Protein AF-A0A1G0ZE10-F1 (afdb_monomer)

pLDDT: mean 87.1, std 15.6, range [46.16, 97.94]

Mean predicted aligned error: 8.18 Å

Nearest PDB structures (foldseek):
  8apj-assembly1_V1  TM=8.135E-01  e=9.111E+00  Trypanosoma brucei brucei

Secondary structure (DSSP, 8-state):
---HHHHHHHHTT----PPPHHHHHHHHHHHHHHHHHHHHHHHHHHHHHHH-GGGHHHHHHHHHHHHHHHHHHHHHHHHHHHT-

Radius of gyration: 19.77 Å; Cα contacts (8 Å, |Δi|>4): 34; chains: 1; bounding box: 37×25×57 Å

Structure (mmCIF, N/CA/C/O backbone):
data_AF-A0A1G0ZE10-F1
#
_entry.id   AF-A0A1G0ZE10-F1
#
loop_
_atom_site.group_PDB
_atom_site.id
_atom_site.type_symbol
_atom_site.label_atom_id
_atom_site.label_alt_id
_atom_site.label_comp_id
_atom_site.label_asym_id
_atom_site.label_entity_id
_atom_site.label_seq_id
_atom_site.pdbx_PDB_ins_code
_atom_site.Cartn_x
_atom_site.Cartn_y
_atom_site.Cartn_z
_atom_site.occupancy
_atom_site.B_iso_or_equiv
_atom_site.auth_seq_id
_atom_site.auth_comp_id
_atom_site.auth_asym_id
_atom_site.auth_atom_id
_atom_site.pdbx_PDB_model_num
ATOM 1 N N . MET A 1 1 ? -19.822 -17.068 34.792 1.00 56.56 1 MET A N 1
ATOM 2 C CA . MET A 1 1 ? -18.417 -17.517 34.877 1.00 56.56 1 MET A CA 1
ATOM 3 C C . MET A 1 1 ? -17.632 -16.679 33.879 1.00 56.56 1 MET A C 1
ATOM 5 O O . MET A 1 1 ? -17.903 -16.802 32.695 1.00 56.56 1 MET A O 1
ATOM 9 N N . LYS A 1 2 ? -16.812 -15.725 34.337 1.00 46.16 2 LYS A N 1
ATOM 10 C CA . LYS A 1 2 ? -16.052 -14.839 33.435 1.00 46.16 2 LYS A CA 1
ATOM 11 C C . LYS A 1 2 ? -14.870 -15.603 32.831 1.00 46.16 2 LYS A C 1
ATOM 13 O O . LYS A 1 2 ? -14.302 -16.464 33.503 1.00 46.16 2 LYS A O 1
ATOM 18 N N . SER A 1 3 ? -14.521 -15.304 31.582 1.00 66.06 3 SER A N 1
ATOM 19 C CA . SER A 1 3 ? -13.374 -15.919 30.899 1.00 66.06 3 SER A CA 1
ATOM 20 C C . SER A 1 3 ? -12.055 -15.463 31.535 1.00 66.06 3 SER A C 1
ATOM 22 O O . SER A 1 3 ? -11.939 -14.323 31.986 1.00 66.0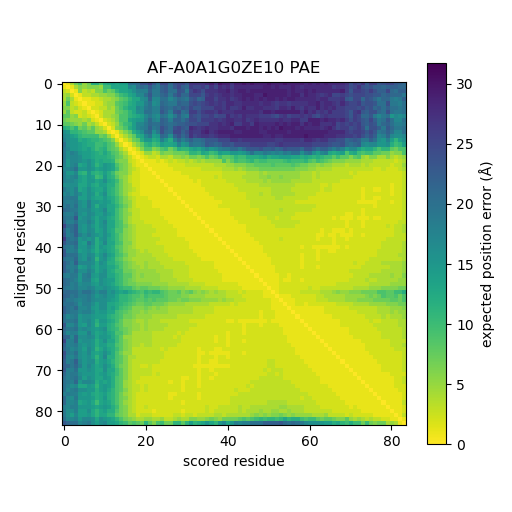6 3 SER A O 1
ATOM 24 N N . SER A 1 4 ? -11.034 -16.324 31.543 1.00 59.44 4 SER A N 1
ATOM 25 C CA . SER A 1 4 ? -9.675 -15.991 32.005 1.00 59.44 4 SER A CA 1
ATOM 26 C C . SER A 1 4 ? -9.089 -14.765 31.291 1.00 59.44 4 SER A C 1
ATOM 28 O O . SER A 1 4 ? -8.326 -14.009 31.889 1.00 59.44 4 SER A O 1
ATOM 30 N N . PHE A 1 5 ? -9.509 -14.520 30.046 1.00 57.91 5 PHE A N 1
ATOM 31 C CA . PHE A 1 5 ? -9.160 -13.329 29.274 1.00 57.91 5 PHE A CA 1
ATOM 32 C C . PHE A 1 5 ? -9.787 -12.048 29.844 1.00 57.91 5 PHE A C 1
ATOM 34 O O . PHE A 1 5 ? -9.114 -11.030 29.973 1.00 57.91 5 PHE A O 1
ATOM 41 N N . GLU A 1 6 ? -11.059 -12.103 30.241 1.00 55.88 6 GLU A N 1
ATOM 42 C CA . GLU A 1 6 ? -11.753 -10.966 30.859 1.00 55.88 6 GLU A CA 1
ATOM 43 C C . GLU A 1 6 ? -11.168 -10.648 32.239 1.00 55.88 6 GLU A C 1
ATOM 45 O O . GLU A 1 6 ? -10.990 -9.485 32.584 1.00 55.88 6 GLU A O 1
ATOM 50 N N . LEU A 1 7 ? -10.775 -11.680 32.993 1.00 61.66 7 LEU A N 1
ATOM 51 C CA . LEU A 1 7 ? -10.122 -11.519 34.292 1.00 61.66 7 LEU A CA 1
ATOM 52 C C . LEU A 1 7 ? -8.726 -10.877 34.171 1.00 61.66 7 LEU A C 1
ATOM 54 O O . LEU A 1 7 ? -8.336 -10.082 35.024 1.00 61.66 7 LEU A O 1
ATOM 58 N N . ALA A 1 8 ? -7.972 -11.212 33.119 1.00 64.56 8 ALA A N 1
ATOM 59 C CA . ALA A 1 8 ? -6.664 -10.618 32.844 1.00 64.56 8 ALA A CA 1
ATOM 60 C C . ALA A 1 8 ? -6.774 -9.140 32.427 1.00 64.56 8 ALA A C 1
ATOM 62 O O . ALA A 1 8 ? -5.927 -8.335 32.809 1.00 64.56 8 ALA A O 1
ATOM 63 N N . MET A 1 9 ? -7.836 -8.777 31.702 1.00 58.91 9 MET A N 1
ATOM 64 C CA . MET A 1 9 ? -8.109 -7.396 31.284 1.00 58.91 9 MET A CA 1
ATOM 65 C C . MET A 1 9 ? -8.568 -6.510 32.448 1.00 58.91 9 MET A C 1
ATOM 67 O O . MET A 1 9 ? -8.067 -5.395 32.590 1.00 58.91 9 MET A O 1
ATOM 71 N N . ASP A 1 10 ? -9.427 -7.031 33.334 1.00 57.12 10 ASP A N 1
ATOM 72 C CA . ASP A 1 10 ? -9.847 -6.340 34.564 1.00 57.12 10 ASP A CA 1
ATOM 73 C C . ASP A 1 10 ? -8.643 -6.055 35.492 1.00 57.12 10 ASP A C 1
ATOM 75 O O . ASP A 1 10 ? -8.581 -5.012 36.142 1.00 57.12 10 ASP A O 1
ATOM 79 N N . ARG A 1 11 ? -7.644 -6.953 35.526 1.00 62.16 11 ARG A N 1
ATOM 80 C CA . ARG A 1 11 ? -6.438 -6.823 36.368 1.00 62.16 11 ARG A CA 1
ATOM 81 C C . ARG A 1 11 ? -5.395 -5.844 35.814 1.00 62.16 11 ARG A C 1
ATOM 83 O O . ARG A 1 11 ? -4.566 -5.362 36.581 1.00 62.16 11 ARG A O 1
ATOM 90 N N . LEU A 1 12 ? -5.434 -5.550 34.510 1.00 59.19 12 LEU A N 1
ATOM 91 C CA . LEU A 1 12 ? -4.502 -4.640 33.830 1.00 59.19 12 LEU A CA 1
ATOM 92 C C . LEU A 1 12 ? -5.020 -3.189 33.752 1.00 59.19 12 LEU A C 1
ATOM 94 O O . LEU A 1 12 ? -4.380 -2.347 33.130 1.00 59.19 12 LEU A O 1
ATOM 98 N N . GLY A 1 13 ? -6.183 -2.882 34.346 1.00 51.31 13 GLY A N 1
ATOM 99 C CA . GLY A 1 13 ? -6.751 -1.525 34.373 1.00 51.31 13 GLY A CA 1
ATOM 100 C C . GLY A 1 13 ? -7.120 -0.952 32.997 1.00 51.31 13 GLY A C 1
ATOM 101 O O . GLY A 1 13 ? -7.378 0.243 32.873 1.00 51.31 13 GLY A O 1
ATOM 102 N N . GLY A 1 14 ? -7.137 -1.780 31.951 1.00 49.97 14 GLY A N 1
ATOM 103 C CA . GLY A 1 14 ? -7.382 -1.357 30.580 1.00 49.97 14 GLY A CA 1
ATOM 104 C C . GLY A 1 14 ? -8.795 -1.711 30.149 1.00 49.97 14 GLY A C 1
ATOM 105 O O . GLY A 1 14 ? -9.072 -2.856 29.799 1.00 49.97 14 GLY A O 1
ATOM 106 N N . THR A 1 15 ? -9.685 -0.722 30.083 1.00 53.41 15 THR A N 1
ATOM 107 C CA . THR A 1 15 ? -10.864 -0.837 29.218 1.00 53.41 15 THR A CA 1
ATOM 108 C C . THR A 1 15 ? -10.358 -0.906 27.782 1.00 53.41 15 THR A C 1
ATOM 110 O O . THR A 1 15 ? -10.114 0.114 27.142 1.00 53.41 15 THR A O 1
ATOM 113 N N . MET A 1 16 ? -10.144 -2.116 27.262 1.00 57.09 16 MET A N 1
ATOM 114 C CA . MET A 1 16 ? -9.890 -2.290 25.838 1.00 57.09 16 MET A CA 1
ATOM 115 C C . MET A 1 16 ? -11.134 -1.740 25.132 1.00 57.09 16 MET A C 1
ATOM 117 O O . MET A 1 16 ? -12.205 -2.346 25.220 1.00 57.09 16 MET A O 1
ATOM 121 N N . LYS A 1 17 ? -11.034 -0.545 24.529 1.00 65.88 17 LYS A N 1
ATOM 122 C CA . LYS A 1 17 ? -12.134 0.064 23.773 1.00 65.88 17 LYS A CA 1
ATOM 123 C C . LYS A 1 17 ? -12.509 -0.924 22.676 1.00 65.88 17 LYS A C 1
ATOM 125 O O . LYS A 1 17 ? -11.815 -1.043 21.668 1.00 65.88 17 LYS A O 1
ATOM 130 N N . LYS A 1 18 ? -13.575 -1.693 22.908 1.00 75.06 18 LYS A N 1
ATOM 131 C CA . LYS A 1 18 ? -14.084 -2.638 21.920 1.00 75.06 18 LYS A CA 1
ATOM 132 C C . LYS A 1 18 ? -14.515 -1.816 20.715 1.00 75.06 18 LYS A C 1
ATOM 134 O O . LYS A 1 18 ? -15.357 -0.932 20.845 1.00 75.06 18 LYS A O 1
ATOM 139 N N . LEU A 1 19 ? -13.919 -2.105 19.561 1.00 82.00 19 LEU A N 1
ATOM 140 C CA . LEU A 1 19 ? -14.327 -1.480 18.312 1.00 82.00 19 LEU A CA 1
ATOM 141 C C . LEU A 1 19 ? -15.790 -1.817 18.047 1.00 82.00 19 LEU A C 1
ATOM 143 O O . LEU A 1 19 ? -16.188 -2.984 18.14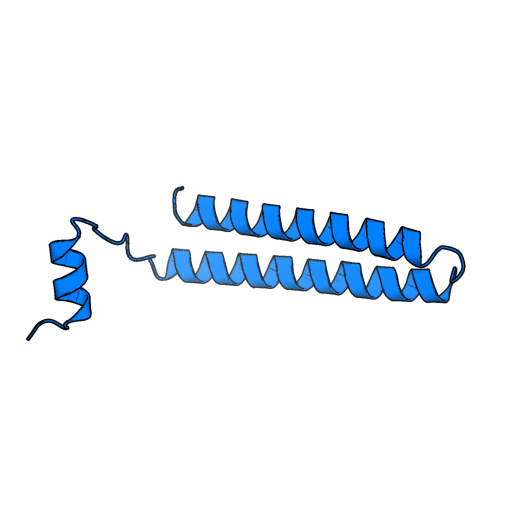1 1.00 82.00 19 LEU A O 1
ATOM 147 N N . THR A 1 20 ? -16.572 -0.801 17.699 1.00 89.31 20 THR A N 1
ATOM 148 C CA . THR A 1 20 ? -17.941 -1.007 17.229 1.00 89.31 20 THR A CA 1
ATOM 149 C C . THR A 1 20 ? -17.917 -1.781 15.915 1.00 89.31 20 THR A C 1
ATOM 151 O O . THR A 1 20 ? -16.929 -1.756 15.175 1.00 89.31 20 THR A O 1
ATOM 154 N N . ASP A 1 21 ? -19.009 -2.461 15.578 1.00 86.94 21 ASP A N 1
ATOM 155 C CA . ASP A 1 21 ? -19.076 -3.185 14.304 1.00 86.94 21 ASP A CA 1
ATOM 156 C C . ASP A 1 21 ? -18.958 -2.236 13.102 1.00 86.94 21 ASP A C 1
ATOM 158 O O . ASP A 1 21 ? -18.379 -2.596 12.077 1.00 86.94 21 ASP A O 1
ATOM 162 N N . GLN A 1 22 ? -19.382 -0.979 13.265 1.00 87.88 22 GLN A N 1
ATOM 163 C CA . GLN A 1 22 ? -19.152 0.082 12.288 1.00 87.88 22 GLN A CA 1
ATOM 164 C C . GLN A 1 22 ? -17.661 0.426 12.138 1.00 87.88 22 GLN A C 1
ATOM 166 O O . GLN A 1 22 ? -17.183 0.546 11.012 1.00 87.88 22 GLN A O 1
ATOM 171 N N . GLN A 1 23 ? -16.907 0.539 13.239 1.00 88.19 23 GLN A N 1
ATOM 172 C CA . GLN A 1 23 ? -15.456 0.768 13.191 1.00 88.19 23 GLN A CA 1
ATOM 173 C C . GLN A 1 23 ? -14.717 -0.414 12.557 1.00 88.19 23 GLN A C 1
ATOM 175 O O . GLN A 1 23 ? -13.833 -0.205 11.729 1.00 88.19 23 GLN A O 1
ATOM 180 N N . LYS A 1 24 ? -15.093 -1.654 12.894 1.00 89.31 24 LYS A N 1
ATOM 181 C CA . LYS A 1 24 ? -14.513 -2.858 12.276 1.00 89.31 24 LYS A CA 1
ATOM 182 C C . LYS A 1 24 ? -14.750 -2.880 10.768 1.00 89.31 24 LYS A C 1
ATOM 184 O O . LYS A 1 24 ? -13.814 -3.128 10.015 1.00 89.31 24 LYS A O 1
ATOM 189 N N . LYS A 1 25 ? -15.980 -2.587 10.331 1.00 93.31 25 LYS A N 1
ATOM 190 C CA . LYS A 1 25 ? -16.326 -2.523 8.908 1.00 93.31 25 LYS A CA 1
ATOM 191 C C . LYS A 1 25 ? -15.526 -1.438 8.189 1.00 93.31 25 LYS A C 1
ATOM 193 O O . LYS A 1 25 ? -14.904 -1.724 7.175 1.00 93.31 25 LYS A O 1
ATOM 198 N N . ALA A 1 26 ? -15.463 -0.234 8.757 1.00 92.69 26 ALA A N 1
ATOM 199 C CA . ALA A 1 26 ? -14.687 0.862 8.184 1.00 92.69 26 ALA A CA 1
ATOM 200 C C . ALA A 1 26 ? -13.190 0.520 8.068 1.00 92.69 26 ALA A C 1
ATOM 202 O O . ALA A 1 26 ? -12.567 0.831 7.057 1.00 92.69 26 ALA A O 1
ATOM 203 N N . ILE A 1 27 ? -12.614 -0.160 9.067 1.00 92.94 27 ILE A N 1
ATOM 204 C CA . ILE A 1 27 ? -11.227 -0.643 9.009 1.00 92.94 27 ILE A CA 1
ATOM 205 C C . ILE A 1 27 ? -11.047 -1.656 7.873 1.00 92.94 27 ILE A C 1
ATOM 207 O O . ILE A 1 27 ? -10.101 -1.525 7.100 1.00 92.94 27 ILE A O 1
ATOM 211 N N . ALA A 1 28 ? -11.953 -2.625 7.733 1.00 94.12 28 ALA A N 1
ATOM 212 C CA . ALA A 1 28 ? -11.884 -3.622 6.664 1.00 94.12 28 ALA A CA 1
ATOM 213 C C . ALA A 1 28 ? -11.996 -2.987 5.265 1.00 94.12 28 ALA A C 1
ATOM 215 O O . ALA A 1 28 ? -11.263 -3.366 4.349 1.00 94.12 28 ALA A O 1
ATOM 216 N N . ASP A 1 29 ? -12.861 -1.982 5.107 1.00 96.62 29 ASP A N 1
ATOM 217 C CA . ASP A 1 29 ? -13.015 -1.234 3.856 1.00 96.62 29 ASP A CA 1
ATOM 218 C C . ASP A 1 29 ? -11.727 -0.466 3.504 1.00 96.62 29 ASP A C 1
ATOM 220 O O . ASP A 1 29 ? -11.270 -0.496 2.356 1.00 96.62 29 ASP A O 1
ATOM 224 N N . VAL A 1 30 ? -11.097 0.173 4.498 1.00 96.31 30 VAL A N 1
ATOM 225 C CA . VAL A 1 30 ? -9.791 0.834 4.345 1.00 96.31 30 VAL A CA 1
ATOM 226 C C . VAL A 1 30 ? -8.723 -0.179 3.929 1.00 96.31 30 VAL A C 1
ATOM 228 O O . VAL A 1 30 ? -8.025 0.039 2.937 1.00 96.31 30 VAL A O 1
ATOM 231 N N . GLU A 1 31 ? -8.617 -1.314 4.617 1.00 94.88 31 GLU A N 1
ATOM 232 C CA . GLU A 1 31 ? -7.624 -2.345 4.297 1.00 94.88 31 GLU A CA 1
ATOM 233 C C . GLU A 1 31 ? -7.802 -2.897 2.881 1.00 94.88 31 GLU A C 1
ATOM 235 O O . GLU A 1 31 ? -6.828 -2.995 2.133 1.00 94.88 31 GLU A O 1
ATOM 240 N N . SER A 1 32 ? -9.040 -3.184 2.476 1.00 96.94 32 SER A N 1
ATOM 241 C CA . SER A 1 32 ? -9.362 -3.643 1.122 1.00 96.94 32 SER A CA 1
ATOM 242 C C . SER A 1 32 ? -8.947 -2.618 0.060 1.00 96.94 32 SER A C 1
ATOM 244 O O . SER A 1 32 ? -8.251 -2.946 -0.908 1.00 96.94 32 SER A O 1
ATOM 246 N N . LYS A 1 33 ? -9.280 -1.340 0.283 1.00 97.31 33 LYS A N 1
ATOM 247 C CA . LYS A 1 33 ? -8.916 -0.229 -0.604 1.00 97.31 33 LYS A CA 1
ATOM 248 C C . LYS A 1 33 ? -7.402 -0.101 -0.770 1.00 97.31 33 LYS A C 1
ATOM 250 O O . LYS A 1 33 ? -6.921 0.025 -1.897 1.00 97.31 33 LYS A O 1
ATOM 255 N N . PHE A 1 34 ? -6.636 -0.119 0.320 1.00 97.19 34 PHE A N 1
ATOM 256 C CA . PHE A 1 34 ? -5.178 0.014 0.239 1.00 97.19 34 PHE A CA 1
ATOM 257 C C . PHE A 1 34 ? -4.503 -1.241 -0.312 1.00 97.19 34 PHE A C 1
ATOM 259 O O . PHE A 1 34 ? -3.560 -1.113 -1.091 1.00 97.19 34 PHE A O 1
ATOM 266 N N . LYS A 1 35 ? -5.023 -2.436 -0.015 1.00 96.56 35 LYS A N 1
ATOM 267 C CA . LYS A 1 35 ? -4.558 -3.684 -0.632 1.00 96.56 35 LYS A CA 1
ATOM 268 C C . LYS A 1 35 ? -4.692 -3.634 -2.153 1.00 96.56 35 LYS A C 1
ATOM 270 O O . LYS A 1 35 ? -3.736 -3.954 -2.852 1.00 96.56 35 LYS A O 1
ATOM 275 N N . SER A 1 36 ? -5.830 -3.163 -2.667 1.00 97.50 36 SER A N 1
ATOM 276 C CA . SER A 1 36 ? -6.021 -2.986 -4.112 1.00 97.50 36 SER A CA 1
ATOM 277 C C . SER A 1 36 ? -4.994 -2.027 -4.718 1.00 97.50 36 SER A C 1
ATOM 279 O O . SER A 1 36 ? -4.473 -2.299 -5.796 1.00 97.50 36 SER A O 1
ATOM 281 N N . LYS A 1 37 ? -4.677 -0.920 -4.038 1.00 97.25 37 LYS A N 1
ATOM 282 C CA . LYS A 1 37 ? -3.674 0.046 -4.515 1.00 97.25 37 LYS A CA 1
ATOM 283 C C . LYS A 1 37 ? -2.266 -0.542 -4.550 1.00 97.25 37 LYS A C 1
ATOM 285 O O . LYS A 1 37 ? -1.545 -0.310 -5.511 1.00 97.25 37 LYS A O 1
ATOM 290 N N . VAL A 1 38 ? -1.890 -1.318 -3.533 1.00 97.44 38 VAL A N 1
ATOM 291 C CA . VAL A 1 38 ? -0.589 -2.005 -3.491 1.00 97.44 38 VAL A CA 1
ATOM 292 C C . VAL A 1 38 ? -0.459 -2.980 -4.658 1.00 97.44 38 VAL A C 1
ATOM 294 O O . VAL A 1 38 ? 0.547 -2.950 -5.360 1.00 97.44 38 VAL A O 1
ATOM 297 N N .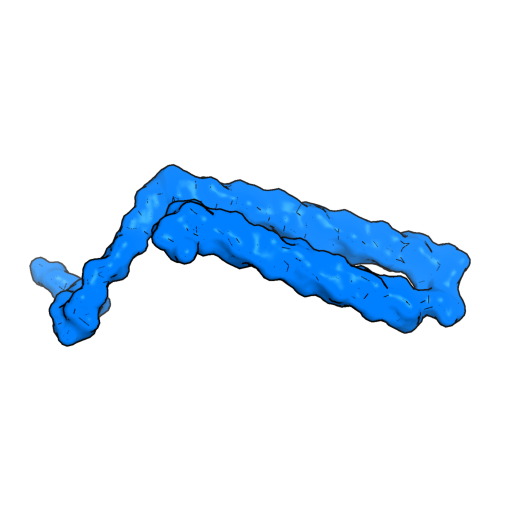 VAL A 1 39 ? -1.495 -3.783 -4.919 1.00 97.81 39 VAL A N 1
ATOM 298 C CA . VAL A 1 39 ? -1.507 -4.714 -6.059 1.00 97.81 39 VAL A CA 1
ATOM 299 C C . VAL A 1 39 ? -1.401 -3.961 -7.387 1.00 97.81 39 VAL A C 1
ATOM 301 O O . VAL A 1 39 ? -0.617 -4.346 -8.249 1.00 97.81 39 VAL A O 1
ATOM 304 N N . GLN A 1 40 ? -2.139 -2.860 -7.553 1.00 97.06 40 GLN A N 1
ATOM 305 C CA . GLN A 1 40 ? -2.046 -2.026 -8.756 1.00 97.06 40 GLN A CA 1
ATOM 306 C C . GLN A 1 40 ? -0.636 -1.454 -8.962 1.00 97.06 40 GLN A C 1
ATOM 308 O O . GLN A 1 40 ? -0.122 -1.510 -10.077 1.00 97.06 40 GLN A O 1
ATOM 313 N N . ALA A 1 41 ? 0.003 -0.944 -7.904 1.00 96.88 41 ALA A N 1
ATOM 314 C CA . ALA A 1 41 ? 1.366 -0.418 -7.971 1.00 96.88 41 ALA A CA 1
ATOM 315 C C . ALA A 1 41 ? 2.377 -1.506 -8.368 1.00 96.88 41 ALA A C 1
ATOM 317 O O . ALA A 1 41 ? 3.234 -1.274 -9.222 1.00 96.88 41 ALA A O 1
ATOM 318 N N . GLN A 1 42 ? 2.233 -2.709 -7.804 1.00 96.38 42 GLN A N 1
ATOM 319 C CA . GLN A 1 42 ? 3.068 -3.864 -8.134 1.00 96.38 42 GLN A CA 1
ATOM 320 C C . GLN A 1 42 ? 2.902 -4.280 -9.599 1.00 96.38 42 GLN A C 1
ATOM 322 O O . GLN A 1 42 ? 3.892 -4.307 -10.325 1.00 96.38 42 GLN A O 1
ATOM 327 N N . LEU A 1 43 ? 1.672 -4.484 -10.077 1.00 97.62 43 LEU A N 1
ATOM 328 C CA . LEU A 1 43 ? 1.414 -4.849 -11.477 1.00 97.62 43 LEU A CA 1
ATOM 329 C C . LEU A 1 43 ? 1.945 -3.791 -12.458 1.00 97.62 43 LEU A C 1
ATOM 331 O O . LEU A 1 43 ? 2.624 -4.114 -13.431 1.00 97.62 43 LEU A O 1
ATOM 335 N N . ALA A 1 44 ? 1.718 -2.507 -12.168 1.00 96.81 44 ALA A N 1
ATOM 336 C CA . ALA A 1 44 ? 2.245 -1.416 -12.984 1.00 96.81 44 ALA A CA 1
ATOM 337 C C . ALA A 1 44 ? 3.783 -1.350 -12.966 1.00 96.81 44 ALA A C 1
ATOM 339 O O . ALA A 1 44 ? 4.402 -0.882 -13.924 1.00 96.81 44 ALA A O 1
ATOM 340 N N . SER A 1 45 ? 4.426 -1.770 -11.873 1.00 96.69 45 SER A N 1
ATOM 341 C CA . SER A 1 45 ? 5.885 -1.876 -11.798 1.00 96.69 45 SER A CA 1
ATOM 342 C C . SER A 1 45 ? 6.412 -3.041 -12.636 1.00 96.69 45 SER A C 1
ATOM 344 O O . SER A 1 45 ? 7.360 -2.847 -13.392 1.00 96.69 45 SER A O 1
ATOM 346 N N . GLU A 1 46 ? 5.753 -4.201 -12.598 1.00 96.81 46 GLU A N 1
ATOM 347 C CA . GLU A 1 46 ? 6.124 -5.377 -13.390 1.00 96.81 46 GLU A CA 1
ATOM 348 C C . GLU A 1 46 ? 6.062 -5.079 -14.890 1.00 96.81 46 GLU A C 1
ATOM 350 O O . GLU A 1 46 ? 6.989 -5.403 -15.634 1.00 96.81 46 GLU A O 1
ATOM 355 N N . ASP A 1 47 ? 5.010 -4.395 -15.341 1.00 97.38 47 ASP A N 1
ATOM 356 C CA . ASP A 1 47 ? 4.869 -4.003 -16.743 1.00 97.38 47 ASP A CA 1
ATOM 357 C C . ASP A 1 47 ? 5.919 -2.976 -17.184 1.00 97.38 47 ASP A C 1
ATOM 359 O O . ASP A 1 47 ? 6.348 -2.989 -18.340 1.00 97.38 47 ASP A O 1
ATOM 363 N N . ARG A 1 48 ? 6.369 -2.098 -16.278 1.00 96.56 48 ARG A N 1
ATOM 364 C CA . ARG A 1 48 ? 7.487 -1.181 -16.545 1.00 96.56 48 ARG A CA 1
ATOM 365 C C . ARG A 1 48 ? 8.811 -1.935 -16.625 1.00 96.56 48 ARG A C 1
ATOM 367 O O . ARG A 1 48 ? 9.541 -1.736 -17.587 1.00 96.56 48 ARG A O 1
ATOM 374 N N . ILE A 1 49 ? 9.078 -2.851 -15.694 1.00 97.12 49 ILE A N 1
ATOM 375 C CA . ILE A 1 49 ? 10.295 -3.680 -15.689 1.00 97.12 49 ILE A CA 1
ATOM 376 C C . ILE A 1 49 ? 10.415 -4.483 -16.990 1.00 97.12 49 ILE A C 1
ATOM 378 O O . ILE A 1 49 ? 11.489 -4.525 -17.581 1.00 97.12 49 ILE A O 1
ATOM 382 N N . LYS A 1 50 ? 9.312 -5.051 -17.493 1.00 96.62 50 LYS A N 1
ATOM 383 C CA . LYS A 1 50 ? 9.301 -5.761 -18.786 1.00 96.62 50 LYS A CA 1
ATOM 384 C C . LYS A 1 50 ? 9.694 -4.868 -19.968 1.00 96.62 50 LYS A C 1
ATOM 386 O O . LYS A 1 50 ? 10.283 -5.360 -20.923 1.00 96.62 50 LYS A O 1
ATOM 391 N N . LYS A 1 51 ? 9.346 -3.576 -19.928 1.00 96.50 51 LYS A N 1
ATOM 392 C CA . LYS A 1 51 ? 9.664 -2.602 -20.988 1.00 96.50 51 LYS A CA 1
ATOM 393 C C . LYS A 1 51 ? 11.078 -2.036 -20.863 1.00 96.50 51 LYS A C 1
ATOM 395 O O . LYS A 1 51 ? 11.677 -1.697 -21.877 1.00 96.50 51 LYS A O 1
ATOM 400 N N . THR A 1 52 ? 11.586 -1.909 -19.641 1.00 95.88 52 THR A N 1
ATOM 401 C CA . THR A 1 52 ? 12.884 -1.291 -19.332 1.00 95.88 52 THR A CA 1
ATOM 402 C C . THR A 1 52 ? 13.638 -2.123 -18.288 1.00 95.88 52 THR A C 1
ATOM 404 O O . THR A 1 52 ? 13.723 -1.713 -17.125 1.00 95.88 52 THR A O 1
ATOM 407 N N . PRO A 1 53 ? 14.172 -3.299 -18.669 1.00 93.38 53 PRO A N 1
ATOM 408 C CA . PRO A 1 53 ? 14.818 -4.216 -17.730 1.00 93.38 53 PRO A CA 1
ATOM 409 C C . PRO A 1 53 ? 16.080 -3.621 -17.091 1.00 93.38 53 PRO A C 1
ATOM 411 O O . PRO A 1 53 ? 16.339 -3.875 -15.918 1.00 93.38 53 PRO A O 1
ATOM 414 N N . ASP A 1 54 ? 16.808 -2.759 -17.805 1.00 96.38 54 ASP A N 1
ATOM 415 C CA . ASP A 1 54 ? 18.011 -2.095 -17.282 1.00 96.38 54 ASP A CA 1
ATOM 416 C C . ASP A 1 54 ? 17.706 -1.129 -16.120 1.00 96.38 54 ASP A C 1
ATOM 418 O O . ASP A 1 54 ? 18.577 -0.828 -15.306 1.00 96.38 54 ASP A O 1
ATOM 422 N N . GLU A 1 55 ? 16.456 -0.661 -15.998 1.00 96.19 55 GLU A N 1
ATOM 423 C CA . GLU A 1 55 ? 16.004 0.187 -14.887 1.00 96.19 55 GLU A CA 1
ATOM 424 C C . GLU A 1 55 ? 15.289 -0.597 -13.770 1.00 96.19 55 GLU A C 1
ATOM 426 O O . GLU A 1 55 ? 14.721 0.016 -12.858 1.00 96.19 55 GLU A O 1
ATOM 43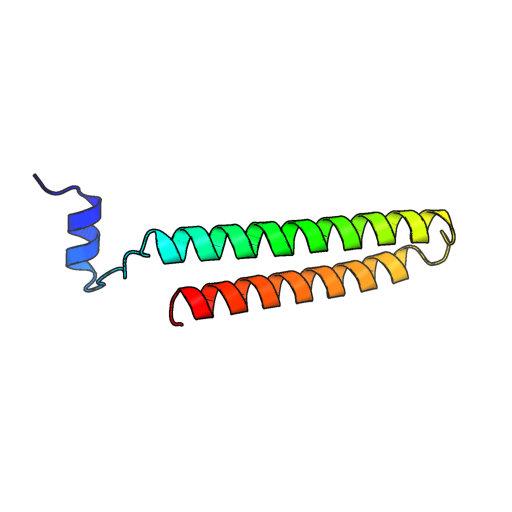1 N N . ALA A 1 56 ? 15.299 -1.936 -13.800 1.00 95.75 56 ALA A N 1
ATOM 432 C CA . ALA A 1 56 ? 14.504 -2.761 -12.889 1.00 95.75 56 ALA A CA 1
ATOM 433 C C . ALA A 1 56 ? 14.741 -2.428 -11.407 1.00 95.75 56 ALA A C 1
ATOM 435 O O . ALA A 1 56 ? 13.784 -2.179 -10.672 1.00 95.75 56 ALA A O 1
ATOM 436 N N . ASP A 1 57 ? 16.001 -2.307 -10.986 1.00 96.69 57 ASP A N 1
ATOM 437 C CA . ASP A 1 57 ? 16.363 -1.974 -9.603 1.00 96.69 57 ASP A CA 1
ATOM 438 C C . ASP A 1 57 ? 15.789 -0.629 -9.147 1.00 96.69 57 ASP A C 1
ATOM 440 O O . ASP A 1 57 ? 15.331 -0.472 -8.011 1.00 96.69 57 ASP A O 1
ATOM 444 N N . LYS A 1 58 ? 15.800 0.368 -10.036 1.00 97.44 58 LYS A N 1
ATOM 445 C CA . LYS A 1 58 ? 15.254 1.699 -9.760 1.00 97.44 58 LYS A CA 1
ATOM 446 C C . LYS A 1 58 ? 13.735 1.634 -9.627 1.00 97.44 58 LYS A C 1
ATOM 448 O O . LYS A 1 58 ? 13.189 2.196 -8.677 1.00 97.44 58 LYS A O 1
ATOM 453 N N . ILE A 1 59 ? 13.065 0.915 -10.529 1.00 97.50 59 ILE A N 1
ATOM 454 C CA . ILE A 1 59 ? 11.609 0.726 -10.509 1.00 97.50 59 ILE A CA 1
ATOM 455 C C . ILE A 1 59 ? 11.180 -0.020 -9.239 1.00 97.50 59 ILE A C 1
ATOM 457 O O . ILE A 1 59 ? 10.220 0.387 -8.580 1.00 97.50 59 ILE A O 1
ATOM 461 N N . MET A 1 60 ? 11.915 -1.060 -8.839 1.00 95.69 60 MET A N 1
ATOM 462 C CA . MET A 1 60 ? 11.651 -1.813 -7.610 1.00 95.69 60 MET A CA 1
ATOM 463 C C . MET A 1 60 ? 11.803 -0.937 -6.363 1.00 95.69 60 MET A C 1
ATOM 465 O O . MET A 1 60 ? 10.915 -0.934 -5.511 1.00 95.69 60 MET A O 1
ATOM 469 N N . LYS A 1 61 ? 12.874 -0.137 -6.268 1.00 97.81 61 LYS A N 1
ATOM 470 C CA . LYS A 1 61 ? 13.084 0.798 -5.145 1.00 97.81 61 LYS A CA 1
ATOM 471 C C . LYS A 1 61 ? 11.971 1.841 -5.041 1.00 97.81 61 LYS A C 1
ATOM 473 O O . LYS A 1 61 ? 11.472 2.098 -3.946 1.00 97.81 61 LYS A O 1
ATOM 478 N N . GLN A 1 62 ? 11.559 2.418 -6.169 1.00 97.19 62 GLN A N 1
ATOM 479 C CA . GLN A 1 62 ? 10.448 3.373 -6.207 1.00 97.19 62 GLN A CA 1
ATOM 480 C C . GLN A 1 62 ? 9.137 2.7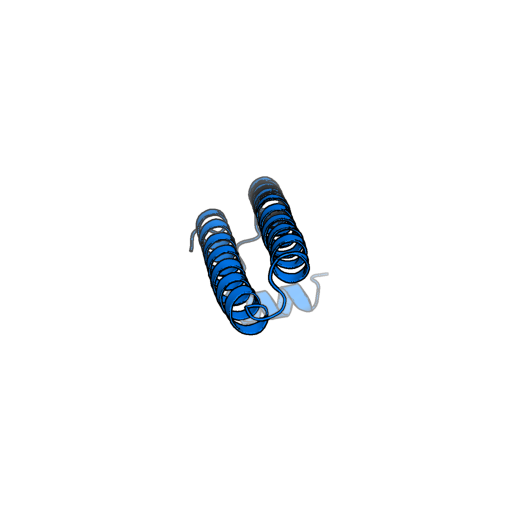24 -5.754 1.00 97.19 62 GLN A C 1
ATOM 482 O O . GLN A 1 62 ? 8.443 3.271 -4.901 1.00 97.19 62 GLN A O 1
ATOM 487 N N . THR A 1 63 ? 8.842 1.527 -6.262 1.00 97.19 63 THR A N 1
ATOM 488 C CA . THR A 1 63 ? 7.630 0.776 -5.906 1.00 97.19 63 THR A CA 1
ATOM 489 C C . THR A 1 63 ? 7.623 0.401 -4.424 1.00 97.19 63 THR A C 1
ATOM 491 O O . THR A 1 63 ? 6.597 0.533 -3.765 1.00 97.19 63 THR A O 1
ATOM 494 N N . ALA A 1 64 ? 8.765 0.006 -3.853 1.00 97.38 64 ALA A N 1
ATOM 495 C CA . ALA A 1 64 ? 8.875 -0.280 -2.423 1.00 97.38 64 ALA A CA 1
ATOM 496 C C . ALA A 1 64 ? 8.569 0.958 -1.559 1.00 97.38 64 ALA A C 1
ATOM 498 O O . ALA A 1 64 ? 7.826 0.862 -0.581 1.00 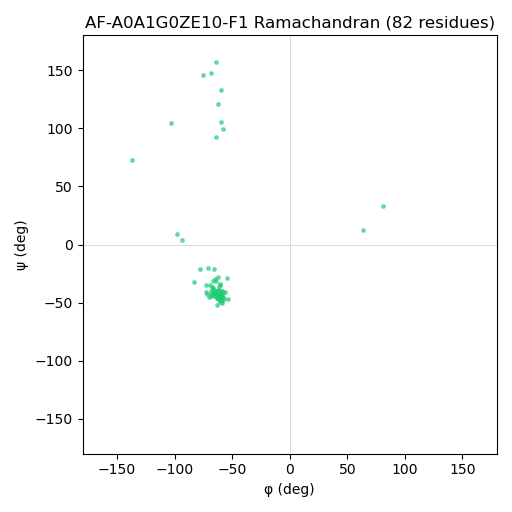97.38 64 ALA A O 1
ATOM 499 N N . SER A 1 65 ? 9.083 2.132 -1.944 1.00 97.94 65 SER A N 1
ATOM 500 C CA . SER A 1 65 ? 8.790 3.397 -1.255 1.00 97.94 65 SER A CA 1
ATOM 501 C C . SER A 1 65 ? 7.312 3.793 -1.365 1.00 97.94 65 SER A C 1
ATOM 503 O O . SER A 1 65 ? 6.701 4.219 -0.379 1.00 97.94 65 SER A O 1
ATOM 505 N N . GLU A 1 66 ? 6.708 3.595 -2.539 1.00 97.25 66 GLU A N 1
ATOM 506 C CA . GLU A 1 66 ? 5.280 3.826 -2.758 1.00 97.25 66 GLU A CA 1
ATOM 507 C C . GLU A 1 66 ? 4.417 2.895 -1.894 1.00 97.25 66 GLU A C 1
ATOM 509 O O . GLU A 1 66 ? 3.495 3.357 -1.219 1.00 97.25 66 GLU A O 1
ATOM 514 N N . VAL A 1 67 ? 4.743 1.599 -1.848 1.00 97.50 67 VAL A N 1
ATOM 515 C CA . VAL A 1 67 ? 4.040 0.613 -1.015 1.00 97.50 67 VAL A CA 1
ATOM 516 C C . VAL A 1 67 ? 4.154 0.960 0.470 1.00 97.50 67 VAL A C 1
ATOM 518 O O . VAL A 1 67 ? 3.132 0.945 1.155 1.00 97.50 67 VAL A O 1
ATOM 521 N N . SER A 1 68 ? 5.339 1.349 0.955 1.00 97.56 68 SER A N 1
ATOM 522 C CA . SER A 1 68 ? 5.517 1.817 2.341 1.00 97.56 68 SER A CA 1
ATOM 523 C C . SER A 1 68 ? 4.610 3.011 2.641 1.0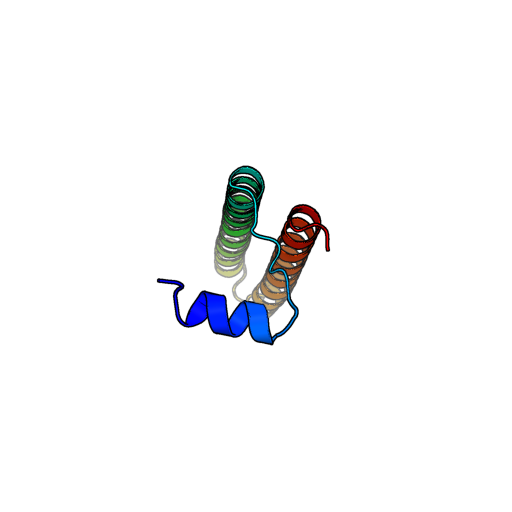0 97.56 68 SER A C 1
ATOM 525 O O . SER A 1 68 ? 3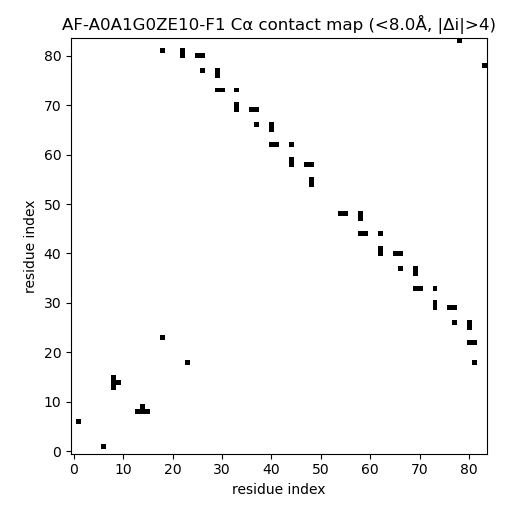.847 3.003 3.606 1.00 97.56 68 SER A O 1
ATOM 527 N N . SER A 1 69 ? 4.588 3.999 1.743 1.00 97.94 69 SER A N 1
ATOM 528 C CA . SER A 1 69 ? 3.736 5.185 1.880 1.00 97.94 69 SER A CA 1
ATOM 529 C C . SER A 1 69 ? 2.240 4.838 1.894 1.00 97.94 69 SER A C 1
ATOM 531 O O . SER A 1 69 ? 1.449 5.467 2.600 1.00 97.94 69 SER A O 1
ATOM 533 N N . LEU A 1 70 ? 1.814 3.848 1.104 1.00 97.75 70 LEU A N 1
ATOM 534 C CA . LEU A 1 70 ? 0.434 3.357 1.098 1.00 97.75 70 LEU A CA 1
ATOM 535 C C . LEU A 1 70 ? 0.080 2.640 2.408 1.00 97.75 70 LEU A C 1
ATOM 537 O O . LEU A 1 70 ? -1.020 2.837 2.924 1.00 97.75 70 LEU A O 1
ATOM 541 N N . GLN A 1 71 ? 0.999 1.848 2.960 1.00 96.12 71 GLN A N 1
ATOM 542 C CA . GLN A 1 71 ? 0.820 1.164 4.242 1.00 96.12 71 GLN A CA 1
ATOM 543 C C . GLN A 1 71 ? 0.734 2.159 5.405 1.00 96.12 71 GLN A C 1
ATOM 545 O O . GLN A 1 71 ? -0.183 2.067 6.217 1.00 96.12 71 GLN A O 1
ATOM 550 N N . GLU A 1 72 ? 1.605 3.166 5.441 1.00 97.50 72 GLU A N 1
ATOM 551 C CA . GLU A 1 72 ? 1.566 4.234 6.448 1.00 97.50 72 GLU A CA 1
ATOM 552 C C . GLU A 1 72 ? 0.247 5.013 6.413 1.00 97.50 72 GLU A C 1
ATOM 554 O O . GLU A 1 72 ? -0.346 5.308 7.456 1.00 97.50 72 GLU A O 1
ATOM 559 N N . LYS A 1 73 ? -0.264 5.309 5.211 1.00 97.31 73 LYS A N 1
ATOM 560 C CA . LYS A 1 73 ? -1.575 5.950 5.036 1.00 97.31 73 LYS A CA 1
ATOM 561 C C . LYS A 1 73 ? -2.713 5.047 5.508 1.00 97.31 73 LYS A C 1
ATOM 563 O O . LYS A 1 73 ? -3.613 5.537 6.186 1.00 97.31 73 LYS A O 1
ATOM 568 N N . CYS A 1 74 ? -2.655 3.751 5.204 1.00 96.56 74 CYS A N 1
ATOM 569 C CA . CYS A 1 74 ? -3.621 2.765 5.688 1.00 96.56 74 CYS A CA 1
ATOM 570 C C . CYS A 1 74 ? -3.658 2.729 7.223 1.00 96.56 74 CYS A C 1
ATOM 572 O O . CYS A 1 74 ? -4.723 2.873 7.820 1.00 96.56 74 CYS A O 1
ATOM 574 N N . GLU A 1 75 ? -2.499 2.616 7.878 1.00 95.81 75 GLU A N 1
ATOM 575 C CA . GLU A 1 75 ? -2.418 2.634 9.342 1.00 95.81 75 GLU A CA 1
ATOM 576 C C . GLU A 1 75 ? -2.912 3.957 9.929 1.00 95.81 75 GLU A C 1
ATOM 578 O O . GLU A 1 75 ? -3.648 3.961 10.916 1.00 95.81 75 GLU A O 1
ATOM 583 N N . SER A 1 76 ? -2.574 5.081 9.297 1.00 96.44 76 SER A N 1
ATOM 584 C CA . SER A 1 76 ? -3.047 6.401 9.722 1.00 96.44 76 SER A CA 1
ATOM 585 C C . SER A 1 76 ? -4.571 6.532 9.628 1.00 96.44 76 SER A C 1
ATOM 587 O O . SER A 1 76 ? -5.198 7.095 10.522 1.00 96.44 76 SER A O 1
ATOM 589 N N . GLU A 1 77 ? -5.196 6.002 8.572 1.00 96.19 77 GLU A N 1
ATOM 590 C CA . GLU A 1 77 ? -6.659 5.966 8.444 1.00 96.19 77 GLU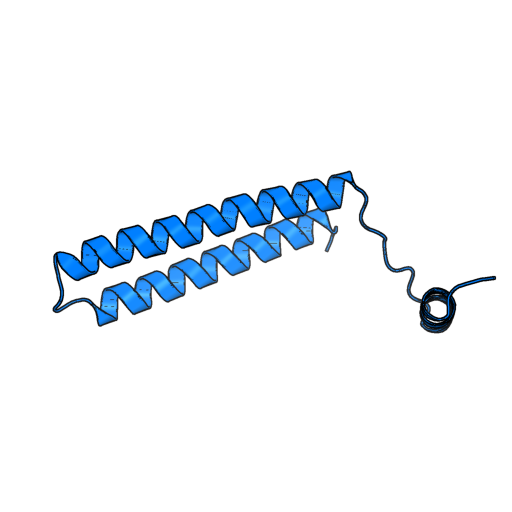 A CA 1
ATOM 591 C C . GLU A 1 77 ? -7.297 5.036 9.489 1.00 96.19 77 GLU A C 1
ATOM 593 O O . GLU A 1 77 ? -8.285 5.411 10.123 1.00 96.19 77 GLU A O 1
ATOM 598 N N . LYS A 1 78 ? -6.702 3.865 9.748 1.00 93.00 78 LYS A N 1
ATOM 599 C CA . LYS A 1 78 ? -7.174 2.948 10.796 1.00 93.00 78 LYS A CA 1
ATOM 600 C C . LYS A 1 78 ? -7.102 3.569 12.190 1.00 93.00 78 LYS A C 1
ATOM 602 O O . LYS A 1 78 ? -8.056 3.424 12.950 1.00 93.00 78 LYS A O 1
ATOM 607 N N . LYS A 1 79 ? -6.023 4.285 12.523 1.00 93.06 79 LYS A N 1
ATOM 608 C CA . LYS A 1 79 ? -5.879 5.008 13.802 1.00 93.06 79 LYS A CA 1
ATOM 609 C C . LYS A 1 79 ? -6.973 6.055 13.998 1.00 93.06 79 LYS A C 1
ATOM 611 O O . LYS A 1 79 ? -7.664 6.021 15.012 1.00 93.06 79 LYS A O 1
ATOM 616 N N . LYS A 1 80 ? -7.264 6.854 12.965 1.00 93.62 80 LYS A N 1
ATOM 617 C CA . LYS A 1 80 ? -8.390 7.805 12.987 1.00 93.62 80 LYS A CA 1
ATOM 618 C C . LYS A 1 80 ? -9.729 7.122 13.273 1.00 93.62 80 LYS A C 1
ATOM 620 O O . LYS A 1 80 ? -10.521 7.648 14.045 1.00 93.62 80 LYS A O 1
ATOM 625 N N . ILE A 1 81 ? -9.979 5.944 12.689 1.00 91.06 81 ILE A N 1
ATOM 626 C CA . ILE A 1 81 ? -11.206 5.171 12.958 1.00 91.06 81 ILE A CA 1
ATOM 627 C C . ILE A 1 81 ? -11.237 4.663 14.406 1.00 91.06 81 ILE A C 1
ATOM 629 O O . ILE A 1 81 ? -12.298 4.656 15.032 1.00 91.06 81 ILE A O 1
ATOM 633 N N . ARG A 1 82 ? -10.087 4.249 14.950 1.00 88.44 82 ARG A N 1
ATOM 634 C CA . ARG A 1 82 ? -9.933 3.826 16.354 1.00 88.44 82 ARG A CA 1
ATOM 635 C C . ARG A 1 82 ? -10.036 4.998 17.341 1.00 88.44 82 ARG A C 1
ATOM 637 O O . ARG A 1 82 ? -10.374 4.773 18.502 1.00 88.44 82 ARG A O 1
ATOM 644 N N . GLY A 1 83 ? -9.835 6.229 16.870 1.00 86.31 83 GLY A N 1
ATOM 645 C CA . GLY A 1 83 ? -9.813 7.442 17.688 1.00 86.31 83 GLY A CA 1
ATOM 646 C C . GLY A 1 83 ? -8.471 7.666 18.390 1.00 86.31 83 GLY A C 1
ATOM 647 O O . GLY A 1 83 ? -8.464 8.160 19.517 1.00 86.31 83 GLY A O 1
ATOM 648 N N . GLU A 1 84 ? -7.378 7.252 17.742 1.00 71.00 84 GLU A N 1
ATOM 649 C CA . GLU A 1 84 ? -5.970 7.470 18.118 1.00 71.00 84 GLU A CA 1
ATOM 650 C C . GLU A 1 84 ? -5.337 8.530 17.208 1.00 71.00 84 GLU A C 1
ATOM 652 O O . GLU A 1 84 ? -4.614 9.399 17.741 1.00 71.00 84 GLU A O 1
#

Solvent-accessible surface area (backbone atoms only — not comparable to full-atom values): 4823 Å² total; per-residue (Å²): 135,83,53,75,68,58,55,53,36,67,74,64,76,50,82,73,80,74,73,48,71,68,44,52,50,52,42,52,54,48,52,54,54,45,51,53,50,45,51,50,52,49,54,57,42,54,59,46,30,74,76,40,59,94,48,31,70,60,50,52,55,52,48,52,54,51,43,50,54,49,50,54,49,46,53,53,52,41,32,57,65,74,72,106

Foldseek 3Di:
DDDPVVVVCVVVVDPPPPQDPVLVVQLVVLVVVLVVVLVVLVVVLVVVCVVPVVCNVVSVVVSVVVNVVSVVVSVVSSCVSVVD

Sequence (84 aa):
MKSSFELAMDRLGGTMKKLTDQQKKAIADVESKFKSKVVQAQLASEDRIKKTPDEADKIMKQTASEVSSLQEKCESEKKKIRGE